Protein AF-A0A8X7BCD9-F1 (afdb_monomer_lite)

Structure (mmCIF, N/CA/C/O backbone):
data_AF-A0A8X7BCD9-F1
#
_entry.id   AF-A0A8X7BCD9-F1
#
loop_
_atom_site.group_PDB
_atom_site.id
_atom_site.type_symbol
_atom_site.label_atom_id
_atom_site.label_alt_id
_atom_site.label_comp_id
_atom_site.label_asym_id
_atom_site.label_entity_id
_atom_site.label_seq_id
_atom_site.pdbx_PDB_ins_code
_atom_site.Cartn_x
_atom_site.Cartn_y
_atom_site.Cartn_z
_atom_site.occupancy
_atom_site.B_iso_or_equiv
_atom_site.auth_seq_id
_atom_site.auth_comp_id
_atom_site.auth_asym_id
_atom_site.auth_atom_id
_atom_site.pdbx_PDB_model_num
ATOM 1 N N . MET A 1 1 ? -5.655 21.940 1.256 1.00 40.53 1 MET A N 1
ATOM 2 C CA . MET A 1 1 ? -4.320 21.306 1.189 1.00 40.53 1 MET A CA 1
ATOM 3 C C . MET A 1 1 ? -4.240 20.285 2.311 1.00 40.53 1 MET A C 1
ATOM 5 O O . MET A 1 1 ? -4.822 20.576 3.352 1.00 40.53 1 MET A O 1
ATOM 9 N N . PRO A 1 2 ? -3.632 19.102 2.110 1.00 61.84 2 PRO A N 1
ATOM 10 C CA . PRO A 1 2 ? -3.455 18.144 3.199 1.00 61.84 2 PRO A CA 1
ATOM 11 C C . PRO A 1 2 ? -2.598 18.760 4.315 1.00 61.84 2 PRO A C 1
ATOM 13 O O . PRO A 1 2 ? -1.755 19.618 4.046 1.00 61.84 2 PRO A O 1
ATOM 16 N N . GLY A 1 3 ? -2.877 18.367 5.559 1.00 78.06 3 GLY A N 1
ATOM 17 C CA . GLY A 1 3 ? -2.107 18.786 6.730 1.00 78.06 3 GLY A CA 1
ATOM 18 C C . GLY A 1 3 ? -0.721 18.139 6.779 1.00 78.06 3 GLY A C 1
ATOM 19 O O . GLY A 1 3 ? -0.355 17.355 5.903 1.00 78.06 3 GLY A O 1
ATOM 20 N N . GLN A 1 4 ? 0.047 18.470 7.815 1.00 88.50 4 GLN A N 1
ATOM 21 C CA . GLN A 1 4 ? 1.326 17.818 8.089 1.00 88.50 4 GLN A CA 1
ATOM 22 C C . GLN A 1 4 ? 1.107 16.318 8.340 1.00 88.50 4 GLN A C 1
ATOM 24 O O . GLN A 1 4 ? 0.196 15.936 9.070 1.00 88.50 4 GLN A O 1
ATOM 29 N N . ILE A 1 5 ? 1.928 15.482 7.704 1.00 85.00 5 ILE A N 1
ATOM 30 C CA . ILE A 1 5 ? 1.921 14.030 7.892 1.00 85.00 5 ILE A CA 1
ATOM 31 C C . ILE A 1 5 ? 3.033 13.695 8.880 1.00 85.00 5 ILE A C 1
ATOM 33 O O . ILE A 1 5 ? 4.203 13.920 8.574 1.00 85.00 5 ILE A O 1
ATOM 37 N N . ASP A 1 6 ? 2.672 13.153 10.040 1.00 84.88 6 ASP A N 1
ATOM 38 C CA . ASP A 1 6 ? 3.650 12.760 11.058 1.00 84.88 6 ASP A CA 1
ATOM 39 C C . ASP A 1 6 ? 4.265 11.380 10.772 1.00 84.88 6 ASP A C 1
ATOM 41 O O . ASP A 1 6 ? 5.442 11.159 11.052 1.00 84.88 6 ASP A O 1
ATOM 45 N N . ILE A 1 7 ? 3.486 10.441 10.212 1.00 84.50 7 ILE A N 1
ATOM 46 C CA . ILE A 1 7 ? 3.907 9.050 9.979 1.00 84.50 7 ILE A CA 1
ATOM 47 C C . ILE A 1 7 ? 3.271 8.504 8.690 1.00 84.50 7 ILE A C 1
ATOM 49 O O . ILE A 1 7 ? 2.074 8.672 8.459 1.00 84.50 7 ILE A O 1
ATOM 53 N N . LEU A 1 8 ? 4.067 7.801 7.875 1.00 88.12 8 LEU A N 1
ATOM 54 C CA . LEU A 1 8 ? 3.604 6.963 6.762 1.00 88.12 8 LEU A CA 1
ATOM 55 C C . LEU A 1 8 ? 3.815 5.489 7.122 1.00 88.12 8 LEU A C 1
ATOM 57 O O . LEU A 1 8 ? 4.905 5.107 7.542 1.00 88.12 8 LEU A O 1
ATOM 61 N N . ILE A 1 9 ? 2.779 4.667 6.953 1.00 86.94 9 ILE A N 1
ATOM 62 C CA . ILE A 1 9 ? 2.785 3.247 7.329 1.00 86.94 9 ILE A CA 1
ATOM 63 C C . ILE A 1 9 ? 2.617 2.403 6.065 1.00 86.94 9 ILE A C 1
ATOM 65 O O . ILE A 1 9 ? 1.664 2.597 5.310 1.00 86.94 9 ILE A O 1
ATOM 69 N N . GLY A 1 10 ? 3.544 1.469 5.836 1.00 87.31 10 GLY A N 1
ATOM 70 C CA . GLY A 1 10 ? 3.460 0.505 4.738 1.00 87.31 10 GLY A CA 1
ATOM 71 C C . GLY A 1 10 ? 2.341 -0.516 4.953 1.00 87.31 10 GLY A C 1
ATOM 72 O O . GLY A 1 10 ? 2.003 -0.859 6.086 1.00 87.31 10 GLY A O 1
ATOM 73 N N . SER A 1 11 ? 1.778 -1.040 3.863 1.00 87.75 11 SER A N 1
ATOM 74 C CA . SER A 1 11 ? 0.698 -2.039 3.918 1.00 87.75 11 SER A CA 1
ATOM 75 C C . SER A 1 11 ? 1.113 -3.331 4.626 1.00 87.75 11 SER A C 1
ATOM 77 O O . SER A 1 11 ? 0.285 -3.956 5.284 1.00 87.75 11 SER A O 1
ATOM 79 N N . GLU A 1 12 ? 2.392 -3.695 4.542 1.00 91.00 12 GLU A N 1
ATOM 80 C CA . GLU A 1 12 ? 2.973 -4.857 5.222 1.00 91.00 12 GLU A CA 1
ATOM 81 C C . GLU A 1 12 ? 2.853 -4.774 6.753 1.00 91.00 12 GLU A C 1
ATOM 83 O O . GLU A 1 12 ? 2.620 -5.785 7.405 1.00 91.00 12 GLU A O 1
ATOM 88 N N . LEU A 1 13 ? 2.913 -3.564 7.322 1.00 88.75 13 LEU A N 1
ATOM 89 C CA . LEU A 1 13 ? 2.841 -3.337 8.768 1.00 88.75 13 LEU A CA 1
ATOM 90 C C . LEU A 1 13 ? 1.411 -3.114 9.271 1.00 88.75 13 LEU A C 1
ATOM 92 O O . LEU A 1 13 ? 1.182 -3.146 10.479 1.00 88.75 13 LEU A O 1
ATOM 96 N N . PHE A 1 14 ? 0.446 -2.871 8.377 1.00 88.19 14 PHE A N 1
ATOM 97 C CA . PHE A 1 14 ? -0.904 -2.442 8.757 1.00 88.19 14 PHE A CA 1
ATOM 98 C C . PHE A 1 14 ? -1.546 -3.399 9.768 1.00 88.19 14 PHE A C 1
ATOM 100 O O . PHE A 1 14 ? -1.951 -2.980 10.850 1.00 88.19 14 PHE A O 1
ATOM 107 N N . PHE A 1 15 ? -1.573 -4.695 9.452 1.00 88.94 15 PHE A N 1
ATOM 108 C CA . PHE A 1 15 ? -2.179 -5.703 10.322 1.00 88.94 15 PHE A CA 1
ATOM 109 C C . PHE A 1 15 ? -1.345 -6.003 11.571 1.00 88.94 15 PHE A C 1
ATOM 111 O O . PHE A 1 15 ? -1.900 -6.430 12.577 1.00 88.94 15 PHE A O 1
ATOM 118 N N . GLU A 1 16 ? -0.036 -5.744 11.544 1.00 93.56 16 GLU A N 1
ATOM 119 C CA . GLU A 1 16 ? 0.840 -5.934 12.706 1.00 93.56 16 GLU A CA 1
ATOM 120 C C . GLU A 1 16 ? 0.684 -4.837 13.764 1.00 93.56 16 GLU A C 1
ATOM 122 O O . GLU A 1 16 ? 1.111 -5.004 14.911 1.00 93.56 16 GLU A O 1
ATOM 127 N N . ILE A 1 17 ? 0.146 -3.684 13.371 1.00 94.50 17 ILE A N 1
ATOM 128 C CA . ILE A 1 17 ? -0.068 -2.531 14.246 1.00 94.50 17 ILE A CA 1
ATOM 129 C C . ILE A 1 17 ? -1.418 -2.622 14.961 1.00 94.50 17 ILE A C 1
ATOM 131 O O . ILE A 1 17 ? -1.557 -2.061 16.050 1.00 94.50 17 ILE A O 1
ATOM 135 N N . LEU A 1 18 ? -2.393 -3.327 14.381 1.00 94.06 18 LEU A N 1
ATOM 136 C CA . LEU A 1 18 ? -3.699 -3.550 14.991 1.00 94.06 18 LEU A CA 1
ATOM 137 C C . LEU A 1 18 ? -3.586 -4.523 16.168 1.00 94.06 18 LEU A C 1
ATOM 139 O O . LEU A 1 18 ? -2.981 -5.588 16.063 1.00 94.06 18 LEU A O 1
ATOM 143 N N . ASN A 1 19 ? -4.212 -4.166 17.285 1.00 95.44 19 ASN A N 1
ATOM 144 C CA . ASN A 1 19 ? -4.381 -5.057 18.425 1.00 95.44 19 ASN A CA 1
ATOM 145 C C . ASN A 1 19 ? -5.781 -5.704 18.380 1.00 95.44 19 ASN A C 1
ATOM 147 O O . ASN A 1 19 ? -6.706 -5.108 17.834 1.00 95.44 19 ASN A O 1
ATOM 151 N N . PRO A 1 20 ? -5.988 -6.892 18.980 1.00 93.56 20 PRO A N 1
ATOM 152 C CA . PRO A 1 20 ? -7.294 -7.566 18.959 1.00 93.56 20 PRO A CA 1
ATOM 153 C C . PRO A 1 20 ? -8.421 -6.818 19.686 1.00 93.56 20 PRO A C 1
ATOM 155 O O . PRO A 1 20 ? -9.593 -7.117 19.483 1.00 93.56 20 PRO A O 1
ATOM 158 N N . GLU A 1 21 ? -8.074 -5.897 20.583 1.00 95.88 21 GLU A N 1
ATOM 159 C CA . GLU A 1 21 ? -9.031 -5.167 21.407 1.00 95.88 21 GLU A CA 1
ATOM 160 C C . GLU A 1 21 ? -9.746 -4.076 20.606 1.00 95.88 21 GLU A C 1
ATOM 162 O O . GLU A 1 21 ? -9.124 -3.226 19.962 1.00 95.88 21 GLU A O 1
ATOM 167 N N . GLN A 1 22 ? -11.071 -4.087 20.703 1.00 93.50 22 GLN A N 1
ATOM 168 C CA . GLN A 1 22 ? -11.952 -3.146 20.039 1.00 93.50 22 GLN A CA 1
ATOM 169 C C . GLN A 1 22 ? -13.104 -2.790 20.977 1.00 93.50 22 GLN A C 1
ATOM 171 O O . GLN A 1 22 ? -13.689 -3.674 21.607 1.00 93.50 22 GLN A O 1
ATOM 176 N N . TYR A 1 23 ? -13.458 -1.507 21.024 1.00 92.62 23 TYR A N 1
ATOM 177 C CA . TYR A 1 23 ? -14.667 -1.039 21.695 1.00 92.62 23 TYR A CA 1
ATOM 178 C C . TYR A 1 23 ? -15.640 -0.491 20.663 1.00 92.62 23 TYR A C 1
ATOM 180 O O . TYR A 1 23 ? -15.341 0.484 19.973 1.00 92.62 23 TYR A O 1
ATOM 188 N N . ASP A 1 24 ? -16.800 -1.129 20.562 1.00 90.06 24 ASP A N 1
ATOM 189 C CA . ASP A 1 24 ? -17.945 -0.581 19.847 1.00 90.06 24 ASP A CA 1
ATOM 190 C C . ASP A 1 24 ? -18.669 0.385 20.785 1.00 90.06 24 ASP A C 1
ATOM 192 O O . ASP A 1 24 ? -19.127 -0.010 21.862 1.00 90.06 24 ASP A O 1
ATOM 196 N N . LEU A 1 25 ? -18.721 1.659 20.402 1.00 86.31 25 LEU A N 1
ATOM 197 C CA . LEU A 1 25 ? -19.364 2.685 21.212 1.00 86.31 25 LEU A CA 1
ATOM 198 C C . LEU A 1 25 ? -20.889 2.682 21.057 1.00 86.31 25 LEU A C 1
ATOM 200 O O . LEU A 1 25 ? -21.542 3.385 21.820 1.00 86.31 25 LEU A O 1
ATOM 204 N N . GLN A 1 26 ? -21.454 1.873 20.144 1.00 77.88 26 GLN A N 1
ATOM 205 C CA . GLN A 1 26 ? -22.884 1.706 19.813 1.00 77.88 26 GLN A CA 1
ATOM 206 C C . GLN A 1 26 ? -23.615 2.981 19.361 1.00 77.88 26 GLN A C 1
ATOM 208 O O . GLN A 1 26 ? -24.575 2.915 18.593 1.00 77.88 26 GLN A O 1
ATOM 213 N N . GLU A 1 27 ? -23.150 4.148 19.784 1.00 68.88 27 GLU A N 1
ATOM 214 C CA . GLU A 1 27 ? -23.505 5.443 19.250 1.00 68.88 27 GLU A CA 1
ATOM 215 C C . GLU A 1 27 ? -22.825 5.591 17.883 1.00 68.88 27 GLU A C 1
ATOM 217 O O . GLU A 1 27 ? -21.602 5.516 17.748 1.00 68.88 27 GLU A O 1
ATOM 222 N N . GLU A 1 28 ? -23.643 5.766 16.844 1.00 71.50 28 GLU A N 1
ATOM 223 C CA . GLU A 1 28 ? -23.188 6.246 15.534 1.00 71.50 28 GLU A CA 1
ATOM 224 C C . GLU A 1 28 ? -22.249 5.293 14.762 1.00 71.50 28 GLU A C 1
ATOM 226 O O . GLU A 1 28 ? -21.551 5.710 13.844 1.00 71.50 28 GLU A O 1
ATOM 231 N N . ASN A 1 29 ? -22.246 3.990 15.072 1.00 80.00 29 ASN A N 1
ATOM 232 C CA . ASN A 1 29 ? -21.318 3.007 14.483 1.00 80.00 29 ASN A CA 1
ATOM 233 C C . ASN A 1 29 ? -19.839 3.417 14.635 1.00 80.00 29 ASN A C 1
ATOM 235 O O . ASN A 1 29 ? -19.034 3.177 13.730 1.00 80.00 29 ASN A O 1
ATOM 239 N N . VAL A 1 30 ? -19.485 4.073 15.744 1.00 88.44 30 VAL A N 1
ATOM 240 C CA . VAL A 1 30 ? -18.101 4.448 16.049 1.00 88.44 30 VAL A CA 1
ATOM 241 C C . VAL A 1 30 ? -17.397 3.311 16.781 1.00 88.44 30 VAL A C 1
ATOM 243 O O . VAL A 1 30 ? -17.896 2.743 17.750 1.00 88.44 30 VAL A O 1
ATOM 246 N N . ILE A 1 31 ? -16.189 3.011 16.322 1.00 91.38 31 ILE A N 1
ATOM 247 C CA . ILE A 1 31 ? -15.340 1.941 16.821 1.00 91.38 31 ILE A CA 1
ATOM 248 C C . ILE A 1 31 ? -14.008 2.532 17.276 1.00 91.38 31 ILE A C 1
ATOM 250 O O . ILE A 1 31 ? -13.313 3.190 16.498 1.00 91.38 31 ILE A O 1
ATOM 254 N N . LEU A 1 32 ? -13.604 2.214 18.504 1.00 93.44 32 LEU A N 1
ATOM 255 C CA . LEU A 1 32 ? -12.239 2.417 18.976 1.00 93.44 32 LEU A CA 1
ATOM 256 C C . LEU A 1 32 ? -11.436 1.144 18.727 1.00 93.44 32 LEU A C 1
ATOM 258 O O . LEU A 1 32 ? -11.598 0.144 19.424 1.00 93.44 32 LEU A O 1
ATOM 262 N N . GLN A 1 33 ? -10.560 1.195 17.732 1.00 94.88 33 GLN A N 1
ATOM 263 C CA . GLN A 1 33 ? -9.644 0.116 17.398 1.00 94.88 33 GLN A CA 1
ATOM 264 C C . GLN A 1 33 ? -8.328 0.331 18.148 1.00 94.88 33 GLN A C 1
ATOM 266 O O . GLN A 1 33 ? -7.639 1.324 17.915 1.00 94.88 33 GLN A O 1
ATOM 271 N N . ASN A 1 34 ? -7.950 -0.584 19.042 1.00 96.00 34 ASN A N 1
ATOM 272 C CA . ASN A 1 34 ? -6.654 -0.507 19.710 1.00 96.00 34 ASN A CA 1
ATOM 273 C C . ASN A 1 34 ? -5.529 -0.771 18.687 1.00 96.00 34 ASN A C 1
ATOM 275 O O . ASN A 1 34 ? -5.610 -1.695 17.874 1.00 96.00 34 ASN A O 1
ATOM 279 N N . THR A 1 35 ? -4.472 0.036 18.723 1.00 95.00 35 THR A N 1
ATOM 280 C CA . THR A 1 35 ? -3.263 -0.121 17.911 1.00 95.00 35 THR A CA 1
ATOM 281 C C . THR A 1 35 ? -2.012 0.083 18.765 1.00 95.00 35 THR A C 1
ATOM 283 O O . THR A 1 35 ? -2.072 0.639 19.862 1.00 95.00 35 THR A O 1
ATOM 286 N N . LYS A 1 36 ? -0.836 -0.288 18.248 1.00 94.19 36 LYS A N 1
ATOM 287 C CA . LYS A 1 36 ? 0.458 -0.015 18.908 1.00 94.19 36 LYS A CA 1
ATOM 288 C C . LYS A 1 36 ? 0.736 1.478 19.168 1.00 94.19 36 LYS A C 1
ATOM 290 O O . LYS A 1 36 ? 1.603 1.786 19.980 1.00 94.19 36 LYS A O 1
ATOM 295 N N . PHE A 1 37 ? 0.007 2.387 18.516 1.00 92.44 37 PHE A N 1
ATOM 296 C CA . PHE A 1 37 ? 0.136 3.841 18.674 1.00 92.44 37 PHE A CA 1
ATOM 297 C C . PHE A 1 37 ? -0.994 4.471 19.508 1.00 92.44 37 PHE A C 1
ATOM 299 O O . PHE A 1 37 ? -1.078 5.693 19.602 1.00 92.44 37 PHE A O 1
ATOM 306 N N . GLY A 1 38 ? -1.864 3.658 20.116 1.00 93.12 38 GLY A N 1
ATOM 307 C CA . GLY A 1 38 ? -3.067 4.105 20.820 1.00 93.12 38 GLY A CA 1
ATOM 308 C C . GLY A 1 38 ? -4.347 3.737 20.070 1.00 93.12 38 GLY A C 1
ATOM 309 O O . GLY A 1 38 ? -4.344 2.858 19.208 1.00 93.12 38 GLY A O 1
ATOM 310 N N . TYR A 1 39 ? -5.460 4.386 20.405 1.00 93.44 39 TYR A N 1
ATOM 311 C CA . TYR A 1 39 ? -6.758 4.074 19.804 1.00 93.44 39 TYR A CA 1
ATOM 312 C C . TYR A 1 39 ? -6.980 4.830 18.497 1.00 93.44 39 TYR A C 1
ATOM 314 O O . TYR A 1 39 ? -6.920 6.058 18.452 1.00 93.44 39 TYR A O 1
ATOM 322 N N . LEU A 1 40 ? -7.300 4.080 17.448 1.00 91.44 40 LEU A N 1
ATOM 323 C CA . LEU A 1 40 ? -7.802 4.604 16.191 1.00 91.44 40 LEU A CA 1
ATOM 324 C C . LEU A 1 40 ? -9.329 4.707 16.273 1.00 91.44 40 LEU A C 1
ATOM 326 O O . LEU A 1 40 ? -10.012 3.706 16.488 1.00 91.44 40 LEU A O 1
ATOM 330 N N . VAL A 1 41 ? -9.864 5.911 16.081 1.00 90.19 41 VAL A 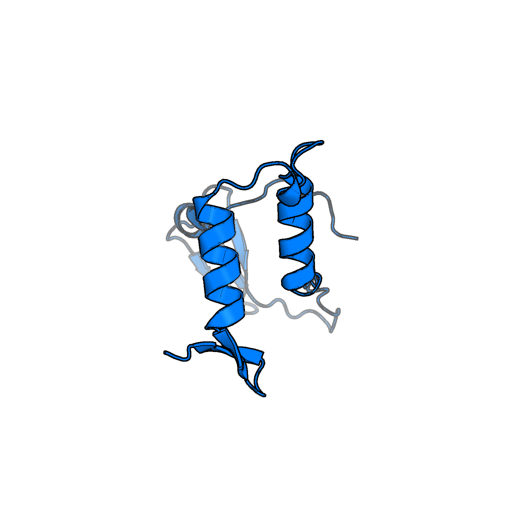N 1
ATOM 331 C CA . VAL A 1 41 ? -11.312 6.130 15.969 1.00 90.19 41 VAL A CA 1
ATOM 332 C C . VAL A 1 41 ? -11.725 5.848 14.528 1.00 90.19 41 VAL A C 1
ATOM 334 O O . VAL A 1 41 ? -11.264 6.509 13.599 1.00 90.19 41 VAL A O 1
ATOM 337 N N . THR A 1 42 ? -12.577 4.849 14.338 1.00 86.50 42 THR A N 1
ATOM 338 C CA . THR A 1 42 ? -13.091 4.417 13.032 1.00 86.50 42 THR A CA 1
ATOM 339 C C . THR A 1 42 ? -14.617 4.385 13.061 1.00 86.50 42 THR A C 1
ATOM 341 O O . THR A 1 42 ? -15.213 4.480 14.130 1.00 86.50 42 THR A O 1
ATOM 344 N N . GLY A 1 43 ? -15.261 4.273 11.899 1.00 83.06 43 GLY A N 1
ATOM 345 C CA . GLY A 1 43 ? -16.721 4.254 11.800 1.00 83.06 43 GLY A CA 1
ATOM 346 C C . GLY A 1 43 ? -17.310 5.495 11.138 1.00 83.06 43 GLY A C 1
ATOM 347 O O . GLY A 1 43 ? -16.596 6.293 10.528 1.00 83.06 43 GLY A O 1
ATOM 348 N N . THR A 1 44 ? -18.632 5.629 11.214 1.00 73.88 44 THR A N 1
ATOM 349 C CA . THR A 1 44 ? -19.383 6.669 10.497 1.00 73.88 44 THR A CA 1
ATOM 350 C C . THR A 1 44 ? -19.962 7.701 11.451 1.00 73.88 44 THR A C 1
ATOM 352 O O . THR A 1 44 ? -21.079 7.547 11.920 1.00 73.88 44 THR A O 1
ATOM 355 N N . LEU A 1 45 ? -19.267 8.811 11.670 1.00 67.75 45 LEU A N 1
ATOM 356 C CA . LEU A 1 45 ? -19.880 9.944 12.365 1.00 67.75 45 LEU A CA 1
ATOM 357 C C . LEU A 1 45 ? -21.012 10.535 11.491 1.00 67.75 45 LEU A C 1
ATOM 359 O O . LEU A 1 45 ? -20.822 10.680 10.277 1.00 67.75 45 LEU A O 1
ATOM 363 N N . PRO A 1 46 ? -22.175 10.910 12.054 1.00 63.91 46 PRO A N 1
ATOM 364 C CA . PRO A 1 46 ? -23.236 11.610 11.350 1.00 63.91 46 PRO A CA 1
ATOM 365 C C . PRO A 1 46 ? -22.767 13.036 11.073 1.00 63.91 46 PRO A C 1
ATOM 367 O O . PRO A 1 46 ? -23.064 13.990 11.787 1.00 63.91 46 PRO A O 1
ATOM 370 N N . GLN A 1 47 ? -21.988 13.195 10.011 1.00 60.31 47 GLN A N 1
ATOM 371 C CA . GLN A 1 47 ? -21.548 14.502 9.567 1.00 60.31 47 GLN A CA 1
ATOM 372 C C . GLN A 1 47 ? -22.612 15.084 8.632 1.00 60.31 47 GLN A C 1
ATOM 374 O O . GLN A 1 47 ? -22.964 14.491 7.611 1.00 60.31 47 GLN A O 1
ATOM 379 N N . SER A 1 48 ? -23.124 16.269 8.977 1.00 59.78 48 SER A N 1
ATOM 380 C CA . SER A 1 48 ? -23.937 17.107 8.090 1.00 59.78 48 SER A CA 1
ATOM 381 C C . SER A 1 48 ? -23.155 17.381 6.809 1.00 59.78 48 SER A C 1
ATOM 383 O O . SER A 1 48 ? -22.342 18.297 6.822 1.00 59.78 48 SER A O 1
ATOM 385 N N . GLN A 1 49 ? -23.379 16.586 5.753 1.00 57.06 49 GLN A N 1
ATOM 386 C CA . GLN A 1 49 ? -22.917 16.768 4.366 1.00 57.06 49 GLN A CA 1
ATOM 387 C C . GLN A 1 49 ? -21.722 17.725 4.206 1.00 57.06 49 GLN A C 1
ATOM 389 O O . GLN A 1 49 ? -21.781 18.706 3.470 1.00 57.06 49 GLN A O 1
ATOM 394 N N . GLN A 1 50 ? -20.618 17.462 4.899 1.00 59.03 50 GLN A N 1
ATOM 395 C CA . GLN A 1 50 ? -19.358 18.091 4.560 1.00 59.03 50 GLN A CA 1
ATOM 396 C C . GLN A 1 50 ? -18.700 17.096 3.638 1.00 59.03 50 GLN A C 1
ATOM 398 O O . GLN A 1 50 ? -18.324 16.005 4.055 1.00 59.03 50 GLN A O 1
ATOM 403 N N . GLN A 1 51 ? -18.708 17.452 2.356 1.00 58.66 51 GLN A N 1
ATOM 404 C CA . GLN A 1 51 ? -18.080 16.718 1.274 1.00 58.66 51 GLN A CA 1
ATOM 405 C C . GLN A 1 51 ? -16.741 16.180 1.773 1.00 58.66 51 GLN A C 1
ATOM 407 O O . GLN A 1 51 ? -15.806 16.947 2.006 1.00 58.66 51 GLN A O 1
ATOM 412 N N . ALA A 1 52 ? -16.682 14.868 2.014 1.00 57.41 52 ALA A N 1
ATOM 413 C CA . ALA A 1 52 ? -15.440 14.215 2.355 1.00 57.41 52 ALA A CA 1
ATOM 414 C C . ALA A 1 52 ? -14.509 14.493 1.180 1.00 57.41 52 ALA A C 1
ATOM 416 O O . ALA A 1 52 ? -14.724 13.991 0.074 1.00 57.41 52 ALA A O 1
ATOM 417 N N . ASN A 1 53 ? -13.507 15.342 1.399 1.00 53.00 53 ASN A N 1
ATOM 418 C CA . ASN A 1 53 ? -12.392 15.472 0.482 1.00 53.00 53 ASN A CA 1
ATOM 419 C C . ASN A 1 53 ? -11.607 14.170 0.606 1.00 53.00 53 ASN A C 1
ATOM 421 O O . ASN A 1 53 ? -10.583 14.098 1.280 1.00 53.00 53 ASN A O 1
ATOM 425 N N . CYS A 1 54 ? -12.134 13.107 -0.001 1.00 47.41 54 CYS A N 1
ATOM 426 C CA . CYS A 1 54 ? -11.336 11.958 -0.338 1.00 47.41 54 CYS A CA 1
ATOM 427 C C . CYS A 1 54 ? -10.293 12.513 -1.299 1.00 47.41 54 CYS A C 1
ATOM 429 O O . CYS A 1 54 ? -10.602 12.846 -2.445 1.00 47.41 54 CYS A O 1
ATOM 431 N N . CYS A 1 55 ? -9.074 12.702 -0.802 1.00 50.00 55 CYS A N 1
ATOM 432 C CA . CYS A 1 55 ? -7.919 12.905 -1.652 1.00 50.00 55 CYS A CA 1
ATOM 433 C C . CYS A 1 55 ? -7.682 11.578 -2.377 1.00 50.00 55 CYS A C 1
ATOM 435 O O . CYS A 1 55 ? -6.735 10.857 -2.080 1.00 50.00 55 CYS A O 1
ATOM 437 N N . LEU A 1 56 ? -8.564 11.248 -3.323 1.00 53.16 56 LEU A N 1
ATOM 438 C CA . LEU A 1 56 ? -8.188 10.437 -4.456 1.00 53.16 56 LEU A CA 1
ATOM 439 C C . LEU A 1 56 ? -7.100 11.262 -5.120 1.00 53.16 56 LEU A C 1
ATOM 441 O O . LEU A 1 56 ? -7.372 12.238 -5.822 1.00 53.16 56 LEU A O 1
ATOM 445 N N . ILE A 1 57 ? -5.852 10.939 -4.796 1.00 57.19 57 ILE A N 1
ATOM 446 C CA . ILE A 1 57 ? -4.741 11.360 -5.621 1.00 57.19 57 ILE A CA 1
ATOM 447 C C . ILE A 1 57 ? -5.085 10.741 -6.967 1.00 57.19 57 ILE A C 1
ATOM 449 O O . ILE A 1 57 ? -5.000 9.527 -7.139 1.00 57.19 57 ILE A O 1
ATOM 453 N N . SER A 1 58 ? -5.600 11.567 -7.880 1.00 55.50 58 SER A N 1
ATOM 454 C CA . SER A 1 58 ? -5.672 11.199 -9.279 1.00 55.50 58 SER A CA 1
ATOM 455 C C . SER A 1 58 ? -4.220 11.065 -9.682 1.00 55.50 58 SER A C 1
ATOM 457 O O . SER A 1 58 ? -3.568 12.053 -10.024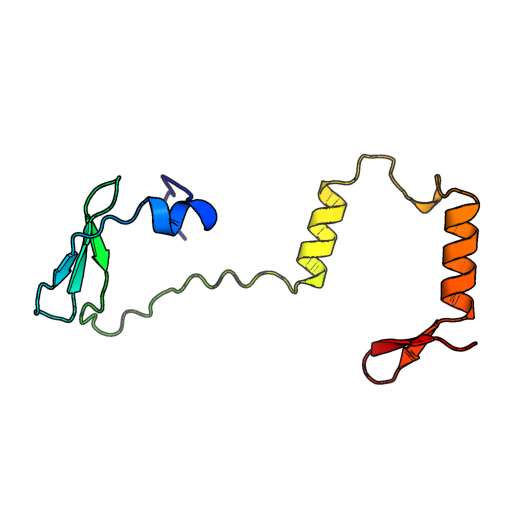 1.00 55.50 58 SER A O 1
ATOM 459 N N . GLU A 1 59 ? -3.691 9.853 -9.546 1.00 60.38 59 GLU A N 1
ATOM 460 C CA . GLU A 1 59 ? -2.434 9.520 -10.169 1.00 60.38 59 GLU A CA 1
ATOM 461 C C . GLU A 1 59 ? -2.556 9.942 -11.636 1.00 60.38 59 GLU A C 1
ATOM 463 O O . GLU A 1 59 ? -3.622 9.773 -12.251 1.00 60.38 59 GLU A O 1
ATOM 468 N N . PRO A 1 60 ? -1.509 10.549 -12.212 1.00 67.69 60 PRO A N 1
ATOM 469 C CA . PRO A 1 60 ? -1.479 10.655 -13.655 1.00 67.69 60 PRO A CA 1
ATOM 470 C C . PRO A 1 60 ? -1.631 9.231 -14.216 1.00 67.69 60 PRO A C 1
ATOM 472 O O . PRO A 1 60 ? -1.291 8.264 -13.538 1.00 67.69 60 PRO A O 1
ATOM 475 N N . SER A 1 61 ? -2.204 9.083 -15.416 1.00 77.75 61 SER A N 1
ATOM 476 C CA . SER A 1 61 ? -2.427 7.756 -16.015 1.00 77.75 61 SER A CA 1
ATOM 477 C C . SER A 1 61 ? -1.201 6.870 -15.805 1.00 77.75 61 SER A C 1
ATOM 479 O O . SER A 1 61 ? -0.097 7.380 -15.988 1.00 77.75 61 SER A O 1
ATOM 481 N N . LEU A 1 62 ? -1.383 5.593 -15.456 1.00 77.50 62 LEU A N 1
ATOM 482 C CA . LEU A 1 62 ? -0.297 4.659 -15.124 1.00 77.50 62 LEU A CA 1
ATOM 483 C C . LEU A 1 62 ? 0.926 4.809 -16.047 1.00 77.50 62 LEU A C 1
ATOM 485 O O . LEU A 1 62 ? 2.057 4.854 -15.575 1.00 77.50 62 LEU A O 1
ATOM 489 N N . ASP A 1 63 ? 0.692 4.987 -17.349 1.00 79.81 63 ASP A N 1
ATOM 490 C CA . ASP A 1 63 ? 1.724 5.236 -18.360 1.00 79.81 63 ASP A CA 1
ATOM 491 C C . ASP A 1 63 ? 2.659 6.416 -18.027 1.00 79.81 63 ASP A C 1
ATOM 493 O O . ASP A 1 63 ? 3.872 6.332 -18.204 1.00 79.81 63 ASP A O 1
ATOM 497 N N . ILE A 1 64 ? 2.111 7.524 -17.525 1.00 83.06 64 ILE A N 1
ATOM 498 C CA . ILE A 1 64 ? 2.846 8.729 -17.129 1.00 83.06 64 ILE A CA 1
ATOM 499 C C . ILE A 1 64 ? 3.630 8.480 -15.841 1.00 83.06 64 ILE A C 1
ATOM 501 O O . ILE A 1 64 ? 4.782 8.906 -15.761 1.00 83.06 64 ILE A O 1
ATOM 505 N N . THR A 1 65 ? 3.043 7.812 -14.842 1.00 83.94 65 THR A N 1
ATOM 506 C CA . THR A 1 65 ? 3.759 7.495 -13.595 1.00 83.94 65 THR A CA 1
ATOM 507 C C . THR A 1 65 ? 4.928 6.566 -13.872 1.00 83.94 65 THR A C 1
ATOM 509 O O . THR A 1 65 ? 6.050 6.863 -13.471 1.00 83.94 65 THR A O 1
ATOM 512 N N . VAL A 1 66 ? 4.690 5.482 -14.613 1.00 82.81 66 VAL A N 1
ATOM 513 C CA . VAL A 1 66 ? 5.724 4.507 -14.974 1.00 82.81 66 VAL A CA 1
ATOM 514 C C . VAL A 1 66 ? 6.826 5.176 -15.794 1.00 82.81 66 VAL A C 1
ATOM 516 O O . VAL A 1 66 ? 8.006 4.962 -15.529 1.00 82.81 66 VAL A O 1
ATOM 519 N N . LYS A 1 67 ? 6.467 6.050 -16.742 1.00 84.62 67 LYS A N 1
ATOM 520 C CA . LYS A 1 67 ? 7.452 6.819 -17.508 1.00 84.62 67 LYS A CA 1
ATOM 521 C C . LYS A 1 67 ? 8.325 7.694 -16.604 1.00 84.62 67 LYS A C 1
ATOM 523 O O . LYS A 1 67 ? 9.545 7.623 -16.701 1.00 84.62 67 LYS A O 1
ATOM 528 N N . LYS A 1 68 ? 7.718 8.478 -15.708 1.00 82.88 68 LYS A N 1
ATOM 529 C CA . LYS A 1 68 ? 8.458 9.341 -14.772 1.00 82.88 68 LYS A CA 1
ATOM 530 C C . LYS A 1 68 ? 9.340 8.546 -13.816 1.00 82.88 68 LYS A C 1
ATOM 532 O O . LYS A 1 68 ? 10.434 8.993 -13.500 1.00 82.88 68 LYS A O 1
ATOM 537 N N . PHE A 1 69 ? 8.869 7.386 -13.363 1.00 86.19 69 PHE A N 1
ATOM 538 C CA . PHE A 1 69 ? 9.641 6.492 -12.509 1.00 86.19 69 PHE A CA 1
ATOM 539 C C . PHE A 1 69 ? 10.961 6.101 -13.186 1.00 86.19 69 PHE A C 1
ATOM 541 O O . PHE A 1 69 ? 12.029 6.361 -12.640 1.00 86.19 69 PHE A O 1
ATOM 548 N N . PHE A 1 70 ? 10.898 5.600 -14.424 1.00 81.50 70 PHE A N 1
ATOM 549 C CA . PHE A 1 70 ? 12.104 5.225 -15.164 1.00 81.50 70 PHE A CA 1
ATOM 550 C C . PHE A 1 70 ? 12.972 6.426 -15.564 1.00 81.50 70 PHE A C 1
ATOM 552 O O . PHE A 1 70 ? 14.191 6.292 -15.607 1.00 81.50 70 PHE A O 1
ATOM 559 N N . GLU A 1 71 ? 12.392 7.602 -15.829 1.00 83.25 71 GLU A N 1
ATOM 560 C CA . GLU A 1 71 ? 13.161 8.835 -16.075 1.00 83.25 71 GLU A CA 1
ATOM 561 C C . GLU A 1 71 ? 13.986 9.261 -14.852 1.00 83.25 71 GLU A C 1
ATOM 563 O O . GLU A 1 71 ? 15.116 9.712 -15.013 1.00 83.25 71 GLU A O 1
ATOM 568 N N . LEU A 1 72 ? 13.438 9.109 -13.641 1.00 83.06 72 LEU A N 1
ATOM 569 C CA . LEU A 1 72 ? 14.122 9.460 -12.393 1.00 83.06 72 LEU A CA 1
ATOM 570 C C . LEU A 1 72 ? 15.207 8.451 -12.001 1.00 83.06 72 LEU A C 1
ATOM 572 O O . LEU A 1 72 ? 16.215 8.851 -11.424 1.00 83.06 72 LEU A O 1
ATOM 576 N N . GLU A 1 73 ? 15.007 7.165 -12.295 1.00 76.88 73 GLU A N 1
ATOM 577 C CA . GLU A 1 73 ? 16.008 6.120 -12.031 1.00 76.88 73 GLU A CA 1
ATOM 578 C C . GLU A 1 73 ? 17.142 6.082 -13.067 1.00 76.88 73 GLU A C 1
ATOM 580 O O . GLU A 1 73 ? 18.191 5.497 -12.802 1.00 76.88 73 GLU A O 1
ATOM 585 N N . SER A 1 74 ? 16.957 6.698 -14.238 1.00 78.31 74 SER A N 1
ATOM 586 C CA . SER A 1 74 ? 17.976 6.726 -15.293 1.00 78.31 74 SER A CA 1
ATOM 587 C C . SER A 1 74 ? 19.121 7.682 -14.938 1.00 78.31 74 SER A C 1
ATOM 589 O O . SER A 1 74 ? 18.891 8.833 -14.561 1.00 78.31 74 SER A O 1
ATOM 591 N N . LEU A 1 75 ? 20.372 7.247 -15.109 1.00 73.69 75 LEU A N 1
ATOM 592 C CA . LEU A 1 75 ? 21.541 8.104 -14.919 1.00 73.69 75 LEU A CA 1
ATOM 593 C C . LEU A 1 75 ? 21.758 9.023 -16.139 1.00 73.69 75 LEU A C 1
ATOM 595 O O . LEU A 1 75 ? 21.414 8.668 -17.272 1.00 73.69 75 LEU A O 1
ATOM 599 N N . PRO A 1 76 ? 22.375 10.209 -15.964 1.00 64.44 76 PRO A N 1
ATOM 600 C CA . PRO A 1 76 ? 22.769 11.054 -17.087 1.00 64.44 76 PRO A CA 1
ATOM 601 C C . PRO A 1 76 ? 23.764 10.311 -17.994 1.00 64.44 76 PRO A C 1
ATOM 603 O O . PRO A 1 76 ? 24.908 10.082 -17.607 1.00 64.44 76 PRO A O 1
ATOM 606 N N . GLY A 1 77 ? 23.327 9.941 -19.202 1.00 62.44 77 GLY A N 1
ATOM 607 C CA . GLY A 1 77 ? 24.105 9.127 -20.147 1.00 62.44 77 GLY A CA 1
ATOM 608 C C . GLY A 1 77 ? 23.513 7.743 -20.438 1.00 62.44 77 GLY A C 1
ATOM 609 O O . GLY A 1 77 ? 23.936 7.112 -21.402 1.00 62.44 77 GLY A O 1
ATOM 610 N N . ASP A 1 78 ? 22.478 7.317 -19.705 1.00 61.56 78 ASP A N 1
ATOM 611 C CA . ASP A 1 78 ? 21.741 6.059 -19.921 1.00 61.56 78 ASP A CA 1
ATOM 612 C C . ASP A 1 78 ? 20.771 6.122 -21.114 1.00 61.56 78 ASP A C 1
ATOM 614 O O . ASP A 1 78 ? 19.684 5.534 -21.108 1.00 61.56 78 ASP A O 1
ATOM 618 N N . SER A 1 79 ? 21.131 6.824 -22.190 1.00 60.50 79 SER A N 1
ATOM 619 C CA . SER A 1 79 ? 20.423 6.629 -23.451 1.00 60.50 79 SER A CA 1
ATOM 620 C C . SER A 1 79 ? 20.707 5.199 -23.906 1.00 60.50 79 SER A C 1
ATOM 622 O O . SER A 1 79 ? 21.744 4.942 -24.516 1.00 60.50 79 SER A O 1
ATOM 624 N N . LYS A 1 80 ? 19.784 4.274 -23.600 1.00 58.09 80 LYS A N 1
ATOM 625 C CA . LYS A 1 80 ? 19.846 2.847 -23.963 1.00 58.09 80 LYS A CA 1
ATOM 626 C C . LYS A 1 80 ? 20.179 2.610 -25.435 1.00 58.09 80 LYS A C 1
ATOM 628 O O . LYS A 1 80 ? 20.605 1.521 -25.772 1.00 58.09 80 LYS A O 1
ATOM 633 N N . GLU A 1 81 ? 19.999 3.592 -26.319 1.00 56.94 81 GLU A N 1
ATOM 634 C CA . GLU A 1 81 ? 20.429 3.504 -27.719 1.00 56.94 81 GLU A CA 1
ATOM 635 C C . GLU A 1 81 ? 21.954 3.448 -27.917 1.00 56.94 81 GLU A C 1
ATOM 637 O O . GLU A 1 81 ? 22.397 2.876 -28.907 1.00 56.94 81 GLU A O 1
ATOM 642 N N . ILE A 1 82 ? 22.764 3.991 -27.000 1.00 59.09 82 ILE A N 1
ATOM 643 C CA . ILE 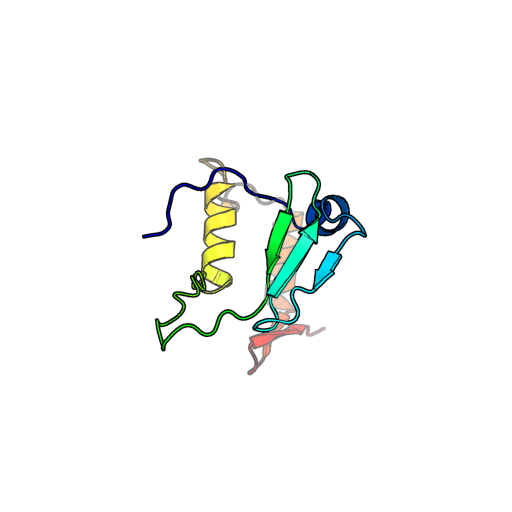A 1 82 ? 24.231 4.059 -27.143 1.00 59.09 82 ILE A CA 1
ATOM 644 C C . ILE A 1 82 ? 24.920 2.772 -26.642 1.00 59.09 82 ILE A C 1
ATOM 646 O O . ILE A 1 82 ? 26.051 2.491 -27.033 1.00 59.09 82 ILE A O 1
ATOM 650 N N . THR A 1 83 ? 24.249 1.957 -25.820 1.00 65.88 83 THR A N 1
ATOM 651 C CA . THR A 1 83 ? 24.858 0.829 -25.087 1.00 65.88 83 THR A CA 1
ATOM 652 C C . THR A 1 83 ? 24.195 -0.535 -25.315 1.00 65.88 83 THR A C 1
ATOM 654 O O . THR A 1 83 ? 24.479 -1.459 -24.555 1.00 65.88 83 THR A O 1
ATOM 657 N N . LYS A 1 84 ? 23.342 -0.704 -26.340 1.00 76.12 84 LYS A N 1
ATOM 658 C CA . LYS A 1 84 ? 22.699 -2.011 -26.591 1.00 76.12 84 LYS A CA 1
ATOM 659 C C . LYS A 1 84 ? 23.732 -3.089 -26.920 1.00 76.12 84 LYS A C 1
ATOM 661 O O . LYS A 1 84 ? 24.583 -2.878 -27.786 1.00 76.12 84 LYS A O 1
ATOM 666 N N . SER A 1 85 ? 23.619 -4.255 -26.288 1.00 85.38 85 SER A N 1
ATOM 667 C CA . SER A 1 85 ? 24.400 -5.434 -26.675 1.00 85.38 85 SER A CA 1
ATOM 668 C C . SER A 1 85 ? 23.943 -5.983 -28.035 1.00 85.38 85 SER A C 1
ATOM 670 O O . SER A 1 85 ? 22.846 -5.682 -28.520 1.00 85.38 85 SER A O 1
ATOM 672 N N . GLU A 1 86 ? 24.769 -6.815 -28.673 1.00 89.25 86 GLU A N 1
ATOM 673 C CA . GLU A 1 86 ? 24.403 -7.466 -29.939 1.00 89.25 86 GLU A CA 1
ATOM 674 C C . GLU A 1 86 ? 23.150 -8.345 -29.783 1.00 89.25 86 GLU A C 1
ATOM 676 O O . GLU 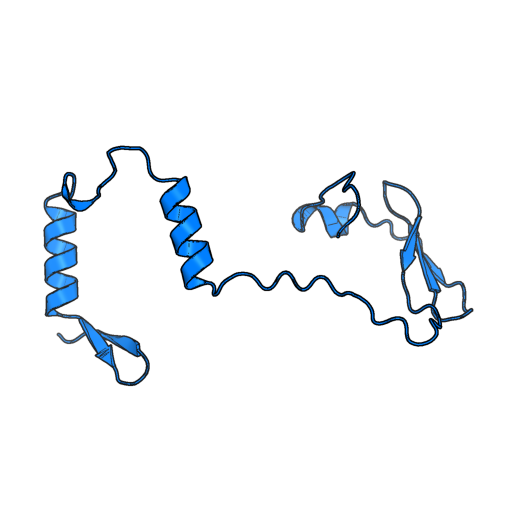A 1 86 ? 22.287 -8.371 -30.666 1.00 89.25 86 GLU A O 1
ATOM 681 N N . GLU A 1 87 ? 23.007 -9.006 -28.632 1.00 92.00 87 GLU A N 1
ATOM 682 C CA . GLU A 1 87 ? 21.840 -9.811 -28.278 1.00 92.00 87 GLU A CA 1
ATOM 683 C C . GLU A 1 87 ? 20.583 -8.955 -28.123 1.00 92.00 87 GLU A C 1
ATOM 685 O O . GLU A 1 87 ? 19.517 -9.349 -28.597 1.00 92.00 87 GLU A O 1
ATOM 690 N N . GLU A 1 88 ? 20.685 -7.774 -27.507 1.00 87.50 88 GLU A N 1
ATOM 691 C CA . GLU A 1 88 ? 19.556 -6.850 -27.363 1.00 87.50 88 GLU A CA 1
ATOM 692 C C . GLU A 1 88 ? 19.088 -6.331 -28.726 1.00 87.50 88 GLU A C 1
ATOM 694 O O . GLU A 1 88 ? 17.887 -6.324 -29.009 1.00 87.50 88 GLU A O 1
ATOM 699 N N . ILE A 1 89 ? 20.028 -5.976 -29.609 1.00 89.75 89 ILE A N 1
ATOM 700 C CA . ILE A 1 89 ? 19.726 -5.555 -30.985 1.00 89.75 89 ILE A CA 1
ATOM 701 C C . ILE A 1 89 ? 19.050 -6.691 -31.759 1.00 89.75 89 ILE A C 1
ATOM 703 O O . ILE A 1 89 ? 18.083 -6.458 -32.492 1.00 89.75 89 ILE A O 1
ATOM 707 N N . TYR A 1 90 ? 19.552 -7.920 -31.628 1.00 93.00 90 TYR A N 1
ATOM 708 C CA . TYR A 1 90 ? 18.951 -9.089 -32.262 1.00 93.00 90 TYR A CA 1
ATOM 709 C C . TYR A 1 90 ? 17.524 -9.330 -31.754 1.00 93.00 90 TYR A C 1
ATOM 711 O O . TYR A 1 90 ? 16.604 -9.479 -32.562 1.00 93.00 90 TYR A O 1
ATOM 719 N N . CYS A 1 91 ? 17.326 -9.316 -30.433 1.00 92.00 91 CYS A N 1
ATOM 720 C CA . CYS A 1 91 ? 16.020 -9.513 -29.808 1.00 92.00 91 CYS A CA 1
ATOM 721 C C . CYS A 1 91 ? 15.014 -8.449 -30.250 1.00 92.00 91 CYS A C 1
ATOM 723 O O . CYS A 1 91 ? 13.884 -8.788 -30.600 1.00 92.00 91 CYS A O 1
ATOM 725 N N . GLU A 1 92 ? 15.418 -7.178 -30.291 1.00 91.19 92 GLU A N 1
ATOM 726 C CA . GLU A 1 92 ? 14.554 -6.087 -30.739 1.00 91.19 92 GLU A CA 1
ATOM 727 C C . GLU A 1 92 ? 14.159 -6.256 -32.209 1.00 91.19 92 GLU A C 1
ATOM 729 O O . GLU A 1 92 ? 12.975 -6.193 -32.538 1.00 91.19 92 GLU A O 1
ATOM 734 N N . LYS A 1 93 ? 15.120 -6.556 -33.094 1.00 92.81 93 LYS A N 1
ATOM 735 C CA . LYS A 1 93 ? 14.831 -6.818 -34.513 1.00 92.81 93 LYS A CA 1
ATOM 736 C C . LYS A 1 93 ? 13.882 -7.995 -34.694 1.00 92.81 93 LYS A C 1
ATOM 738 O O . LYS A 1 93 ? 12.944 -7.894 -35.482 1.00 92.81 93 LYS A O 1
ATOM 743 N N . HIS A 1 94 ? 14.116 -9.090 -33.973 1.00 93.19 94 HIS A N 1
ATOM 744 C CA . HIS A 1 94 ? 13.257 -10.265 -34.020 1.00 93.19 94 HIS A CA 1
ATOM 745 C C . HIS A 1 94 ? 11.848 -9.946 -33.513 1.00 93.19 94 HIS A C 1
ATOM 747 O O . HIS A 1 94 ? 10.868 -10.324 -34.148 1.00 93.19 94 HIS A O 1
ATOM 753 N N . PHE A 1 95 ? 11.726 -9.199 -32.414 1.00 92.44 95 PHE A N 1
ATOM 754 C CA . PHE A 1 95 ? 10.433 -8.782 -31.882 1.00 92.44 95 PHE A CA 1
ATOM 755 C C . PHE A 1 95 ? 9.664 -7.909 -32.881 1.00 92.44 95 PHE A C 1
ATOM 757 O O . PHE A 1 95 ? 8.499 -8.176 -33.158 1.00 92.44 95 PHE A O 1
ATOM 764 N N . VAL A 1 96 ? 10.321 -6.912 -33.481 1.00 91.56 96 VAL A N 1
ATOM 765 C CA . VAL A 1 96 ? 9.711 -6.027 -34.488 1.00 91.56 96 VAL A CA 1
ATOM 766 C C . VAL A 1 96 ? 9.291 -6.790 -35.750 1.00 91.56 96 VAL A C 1
ATOM 768 O O . VAL A 1 96 ? 8.281 -6.439 -36.360 1.00 91.56 96 VAL A O 1
ATOM 771 N N . SER A 1 97 ? 10.032 -7.826 -36.157 1.00 92.50 97 SER A N 1
ATOM 772 C CA . SER A 1 97 ? 9.705 -8.599 -37.360 1.00 92.50 97 SER A CA 1
ATOM 773 C C . SER A 1 97 ? 8.621 -9.657 -37.142 1.00 92.50 97 SER A C 1
ATOM 775 O O . SER A 1 97 ? 7.886 -9.959 -38.082 1.00 92.50 97 SER A O 1
ATOM 777 N N . THR A 1 98 ? 8.500 -10.206 -35.930 1.00 93.62 98 THR A N 1
ATOM 778 C CA . THR A 1 98 ? 7.586 -11.325 -35.632 1.00 93.62 98 THR A CA 1
ATOM 779 C C . THR A 1 98 ? 6.336 -10.913 -34.858 1.00 93.62 98 THR A C 1
ATOM 781 O O . THR A 1 98 ? 5.337 -11.628 -34.904 1.00 93.62 98 THR A O 1
ATOM 784 N N . TYR A 1 99 ? 6.318 -9.747 -34.204 1.00 92.69 99 TYR A N 1
ATOM 785 C CA . TYR A 1 99 ? 5.174 -9.282 -33.416 1.00 92.69 99 TYR A CA 1
ATOM 786 C C . TYR A 1 99 ? 4.564 -7.996 -33.971 1.00 92.69 99 TYR A C 1
ATOM 788 O O . TYR A 1 99 ? 5.247 -7.072 -34.402 1.00 92.69 99 TYR A O 1
ATOM 796 N N . LYS A 1 100 ? 3.233 -7.896 -33.891 1.00 92.81 100 LYS A N 1
ATOM 797 C CA . LYS A 1 100 ? 2.497 -6.646 -34.139 1.00 92.81 100 LYS A CA 1
ATOM 798 C C . LYS A 1 100 ? 1.375 -6.467 -33.128 1.00 92.81 100 LYS A C 1
ATOM 800 O O . LYS A 1 100 ? 0.981 -7.422 -32.466 1.00 92.81 100 LYS A O 1
ATOM 805 N N . ARG A 1 101 ? 0.830 -5.255 -33.018 1.00 92.38 101 ARG A N 1
ATOM 806 C CA . ARG A 1 101 ? -0.371 -5.010 -32.208 1.00 92.38 101 ARG A CA 1
ATOM 807 C C . ARG A 1 101 ? -1.640 -5.276 -33.012 1.00 92.38 101 ARG A C 1
ATOM 809 O O . ARG A 1 101 ? -1.729 -4.912 -34.184 1.00 92.38 101 ARG A O 1
ATOM 816 N N . ASP A 1 102 ? -2.614 -5.918 -32.382 1.00 91.19 102 ASP A N 1
ATOM 817 C CA . ASP A 1 102 ? -3.949 -6.111 -32.935 1.00 91.19 102 ASP A CA 1
ATOM 818 C C . ASP A 1 102 ? -4.836 -4.864 -32.743 1.00 91.19 102 ASP A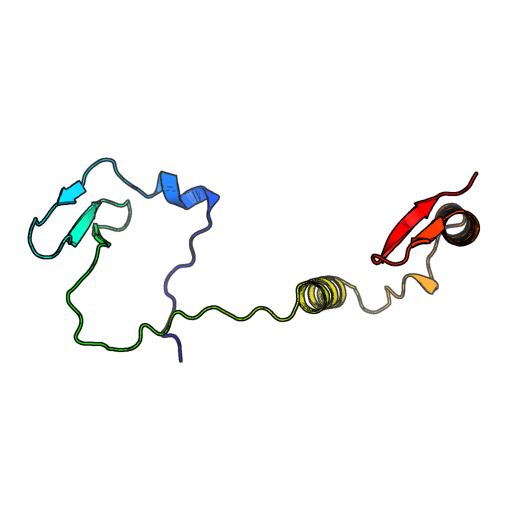 C 1
ATOM 820 O O . ASP A 1 102 ? -4.415 -3.843 -32.196 1.00 91.19 102 ASP A O 1
ATOM 824 N N . LYS A 1 103 ? -6.098 -4.943 -33.183 1.00 93.50 103 LYS A N 1
ATOM 825 C CA . LYS A 1 103 ? -7.065 -3.833 -33.081 1.00 93.50 103 LYS A CA 1
ATOM 826 C C . LYS A 1 103 ? -7.407 -3.445 -31.634 1.00 93.50 103 LYS A C 1
ATOM 828 O O . LYS A 1 103 ? -7.961 -2.373 -31.422 1.00 93.50 103 LYS A O 1
ATOM 833 N N . THR A 1 104 ? -7.109 -4.307 -30.662 1.00 91.81 104 THR A N 1
ATOM 834 C CA . THR A 1 104 ? -7.311 -4.063 -29.224 1.00 91.81 104 THR A CA 1
ATOM 835 C C . THR A 1 104 ? -6.044 -3.547 -28.536 1.00 91.81 104 THR A C 1
ATOM 837 O O . THR A 1 104 ? -6.070 -3.251 -27.345 1.00 91.81 104 THR A O 1
ATOM 840 N N . GLY A 1 105 ? -4.936 -3.424 -29.278 1.00 85.88 105 GLY A N 1
ATOM 841 C CA . GLY A 1 105 ? -3.641 -2.986 -28.767 1.00 85.88 105 GLY A CA 1
ATOM 842 C C . GLY A 1 105 ? -2.786 -4.104 -28.164 1.00 85.88 105 GLY A C 1
ATOM 843 O O . GLY A 1 105 ? -1.710 -3.809 -27.644 1.00 85.88 105 GLY A O 1
ATOM 844 N N . ARG A 1 106 ? -3.217 -5.371 -28.241 1.00 89.19 106 ARG A N 1
ATOM 845 C CA . ARG A 1 106 ? -2.471 -6.527 -27.716 1.00 89.19 106 ARG A CA 1
ATOM 846 C C . ARG A 1 106 ? -1.440 -7.011 -28.728 1.00 89.19 106 ARG A C 1
ATOM 848 O O . ARG A 1 106 ? -1.705 -7.015 -29.928 1.00 89.19 106 ARG A O 1
ATOM 855 N N . PHE A 1 107 ? -0.269 -7.429 -28.253 1.00 90.25 107 PHE A N 1
ATOM 856 C CA . PHE A 1 107 ? 0.759 -8.006 -29.119 1.00 90.25 107 PHE A CA 1
ATOM 857 C C . PHE A 1 107 ? 0.371 -9.422 -29.560 1.00 90.25 107 PHE A C 1
ATOM 859 O O . PHE A 1 107 ? 0.009 -10.256 -28.733 1.00 90.25 107 PHE A O 1
ATOM 866 N N . ILE A 1 108 ? 0.473 -9.682 -30.861 1.00 92.06 108 ILE A N 1
ATOM 867 C CA . ILE A 1 108 ? 0.270 -10.988 -31.490 1.00 92.06 108 ILE A CA 1
ATOM 868 C C . ILE A 1 108 ? 1.530 -11.363 -32.276 1.00 92.06 108 ILE A C 1
ATOM 870 O O . ILE A 1 108 ? 2.031 -10.557 -33.064 1.00 92.06 108 ILE A O 1
ATOM 874 N N . GLY A 1 109 ? 2.052 -12.562 -32.015 1.00 85.62 109 GLY A N 1
ATOM 875 C CA . GLY A 1 109 ? 3.225 -13.118 -32.690 1.00 85.62 109 GLY A CA 1
ATOM 876 C C . GLY A 1 109 ? 2.826 -13.933 -33.917 1.00 85.62 109 GLY A C 1
ATOM 877 O O . GLY A 1 109 ? 1.838 -14.669 -33.880 1.00 85.62 109 GLY A O 1
ATOM 878 N N . TYR A 1 110 ? 3.588 -13.795 -34.993 1.00 72.44 110 TYR A N 1
ATOM 879 C CA . TYR A 1 110 ? 3.526 -14.642 -36.176 1.00 72.44 110 TYR A CA 1
ATOM 880 C C . TYR A 1 110 ? 4.791 -15.505 -36.240 1.00 72.44 110 TYR A C 1
ATOM 882 O O . TYR A 1 110 ? 5.840 -15.050 -35.780 1.00 72.44 110 TYR A O 1
ATOM 890 N N . PRO A 1 111 ? 4.679 -16.744 -36.749 1.00 63.28 111 PRO A N 1
ATOM 891 C CA . PRO A 1 111 ? 5.835 -17.608 -36.965 1.00 63.28 111 PRO A CA 1
ATOM 892 C C . PRO A 1 111 ? 6.833 -17.003 -37.957 1.00 63.28 111 PRO A C 1
ATOM 894 O O . PRO A 1 111 ? 6.396 -16.245 -38.856 1.00 63.28 111 PRO A O 1
#

Foldseek 3Di:
DDDDDPDDDDPVCPVVFWDPDKDQPVPQRWIFTQGVVGTDIDHGDPDPPPPPPPPPVPDDPPVVVVVVVVVVVDDVVPPVVVDDDPVNVVVVVQCVVFWDADPVRDIDGDD

pLDDT: mean 80.48, std 13.9, range [40.53, 96.0]

Organism: Trichonephi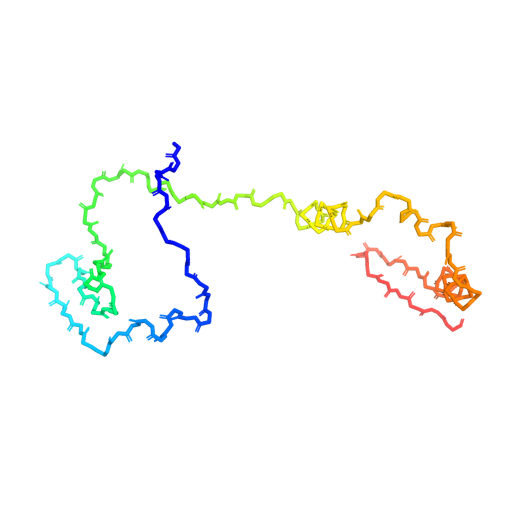la clavipes (NCBI:txid2585209)

Sequence (111 aa):
MPGQIDILIGSELFFEILNPEQYDLQEENVILQNTKFGYLVTGTLPQSQQQANCCLISEPSLDITVKKFFELESLPGDSKEITKSEEEIYCEKHFVSTYKRDKTGRFIGYP

Radius of gyration: 25.24 Å; chains: 1; bounding box: 49×39×59 Å

Secondary structure (DSSP, 8-state):
----------HHHHHHHEEEEEEE--STTEEEEEETTEEEEEE-----S------------HHHHHHHHHHHHS-TT--TTTS--HHHHHHHHHHHHHEEE-TTS-EEE--